Protein AF-A0A2H9LWW0-F1 (afdb_monomer_lite)

Secondary structure (DSSP, 8-state):
-HHHHHHHHHHHHHHHHHHHHHHHHHHHHH--S-HHHHHHHHHHHHHHTHHHHHHIIIIIHHHHH-

pLDDT: mean 85.61, std 9.91, range [52.78, 95.25]

Sequence (66 aa):
FIYAFFFLLIFAL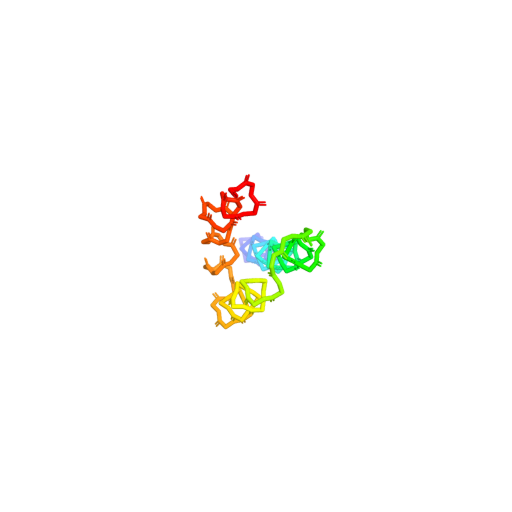IIASTAAVIWALYMILTAKNESNWKILWALIVLLTGIIGAALYYFIGHKEREA

Radius of gyration: 14.7 Å; chains: 1; bounding box: 37×18×43 Å

Structure (mmCIF, N/CA/C/O backbone):
data_AF-A0A2H9LWW0-F1
#
_entry.id   AF-A0A2H9LWW0-F1
#
loop_
_atom_site.group_PDB
_atom_site.id
_atom_site.type_symbol
_atom_site.label_atom_id
_atom_site.label_alt_id
_atom_site.label_comp_id
_atom_site.label_asym_id
_atom_site.label_entity_id
_atom_site.label_seq_id
_atom_site.pdbx_PDB_ins_code
_atom_site.Cartn_x
_atom_site.Cartn_y
_atom_site.Cartn_z
_atom_site.occupancy
_atom_site.B_iso_or_equiv
_atom_site.auth_seq_id
_atom_site.auth_comp_id
_atom_site.auth_asym_id
_atom_site.auth_atom_id
_atom_site.pdbx_PDB_model_num
ATOM 1 N N . PHE A 1 1 ? 15.831 0.883 -25.944 1.00 79.56 1 PHE A N 1
ATOM 2 C CA . PHE A 1 1 ? 14.669 1.786 -25.812 1.00 79.56 1 PHE A CA 1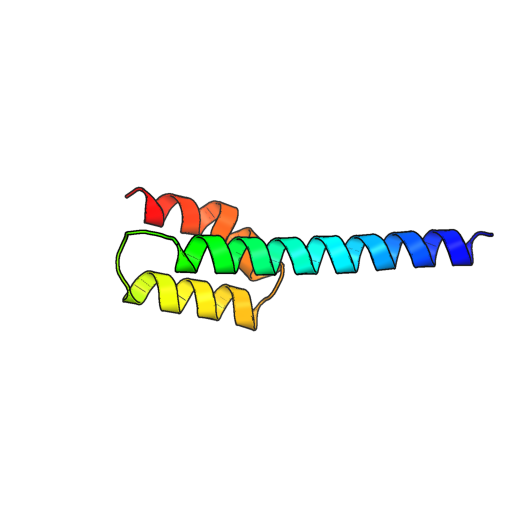
ATOM 3 C C . PHE A 1 1 ? 13.435 1.058 -25.267 1.00 79.56 1 PHE A C 1
ATOM 5 O O . PHE A 1 1 ? 12.989 1.425 -24.191 1.00 79.56 1 PHE A O 1
ATOM 12 N N . ILE A 1 2 ? 12.951 -0.019 -25.910 1.00 92.56 2 ILE A N 1
ATOM 13 C CA . ILE A 1 2 ? 11.745 -0.763 -25.471 1.00 92.56 2 ILE A CA 1
ATOM 14 C C . ILE A 1 2 ? 11.810 -1.234 -24.002 1.00 92.56 2 ILE A C 1
ATOM 16 O O . ILE A 1 2 ? 10.892 -0.993 -23.229 1.00 92.56 2 ILE A O 1
ATOM 20 N N . TYR A 1 3 ? 12.933 -1.827 -23.582 1.00 9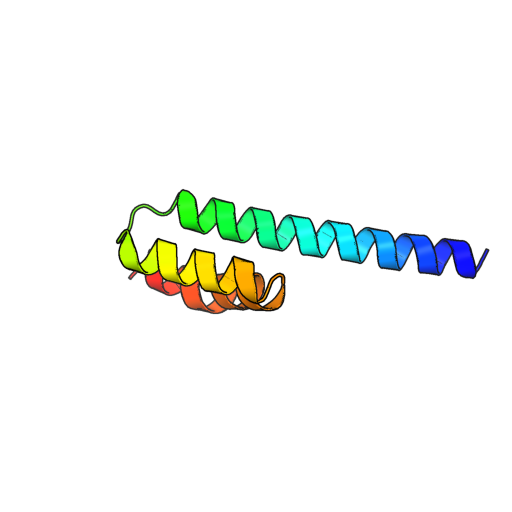1.88 3 TYR A N 1
ATOM 21 C CA . TYR A 1 3 ? 13.089 -2.359 -22.224 1.00 91.88 3 TYR A CA 1
ATOM 22 C C . TYR A 1 3 ? 13.107 -1.268 -21.150 1.00 91.88 3 TYR A C 1
ATOM 24 O O . TYR A 1 3 ? 12.565 -1.465 -20.069 1.00 91.88 3 TYR A O 1
ATOM 32 N N . ALA A 1 4 ? 13.676 -0.100 -21.462 1.00 92.88 4 ALA A N 1
ATOM 33 C CA . ALA A 1 4 ? 13.682 1.043 -20.552 1.00 92.88 4 ALA A CA 1
ATOM 34 C C . ALA A 1 4 ? 12.266 1.607 -20.349 1.00 92.88 4 ALA A C 1
ATOM 36 O O . ALA A 1 4 ? 11.907 1.976 -19.236 1.00 92.88 4 ALA A O 1
ATOM 37 N N . PHE A 1 5 ? 11.441 1.611 -21.401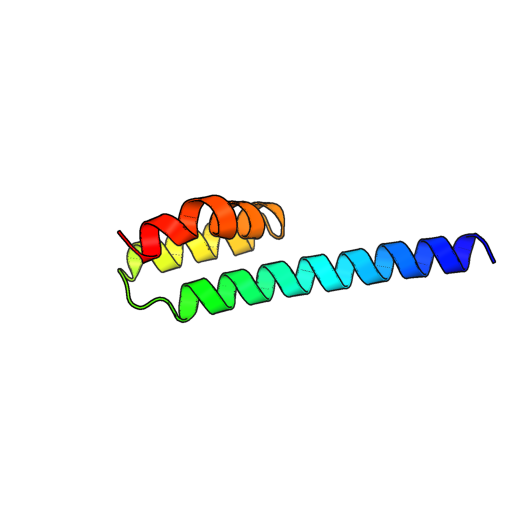 1.00 94.19 5 PHE A N 1
ATOM 38 C CA . PHE A 1 5 ? 10.035 2.002 -21.305 1.00 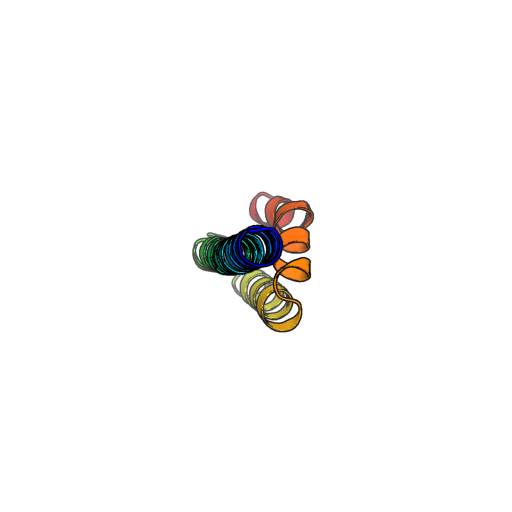94.19 5 PHE A CA 1
ATOM 39 C C . PHE A 1 5 ? 9.236 1.044 -20.409 1.00 94.19 5 PHE A C 1
ATOM 41 O O . PHE A 1 5 ? 8.568 1.490 -19.479 1.00 94.19 5 PHE A O 1
ATOM 48 N N . PHE A 1 6 ? 9.354 -0.271 -20.631 1.00 94.25 6 PHE A N 1
ATOM 49 C CA . PHE A 1 6 ? 8.695 -1.268 -19.778 1.00 94.25 6 PHE A CA 1
ATOM 50 C C . PHE A 1 6 ? 9.171 -1.195 -18.325 1.00 94.25 6 PHE A C 1
ATOM 52 O O . PHE A 1 6 ? 8.356 -1.285 -17.410 1.00 94.25 6 PHE A O 1
ATOM 59 N N . PHE A 1 7 ? 10.469 -0.972 -18.109 1.00 94.06 7 PHE A N 1
ATOM 60 C CA . PHE A 1 7 ? 11.030 -0.786 -16.776 1.00 94.06 7 PHE A CA 1
ATOM 61 C C . PHE A 1 7 ? 10.405 0.415 -16.054 1.00 94.06 7 PHE A C 1
ATOM 63 O O . PHE A 1 7 ? 9.944 0.273 -14.924 1.00 94.06 7 PHE A O 1
ATOM 70 N N . LEU A 1 8 ? 10.320 1.574 -16.715 1.00 95.25 8 LEU A N 1
ATOM 71 C CA . LEU A 1 8 ? 9.701 2.775 -16.146 1.00 95.25 8 LEU A CA 1
ATOM 72 C C . LEU A 1 8 ? 8.214 2.577 -15.838 1.00 95.25 8 LEU A C 1
ATOM 74 O O . LEU A 1 8 ? 7.744 3.037 -14.800 1.00 95.25 8 LEU A O 1
ATOM 78 N N . LEU A 1 9 ? 7.483 1.873 -16.704 1.00 95.12 9 LEU A N 1
ATOM 79 C CA . LEU A 1 9 ? 6.061 1.596 -16.504 1.00 95.12 9 LEU A CA 1
ATOM 80 C C . LEU A 1 9 ? 5.832 0.711 -15.274 1.00 95.12 9 LEU A C 1
ATOM 82 O O . LEU A 1 9 ? 5.002 1.037 -14.427 1.00 95.12 9 LEU A O 1
ATOM 86 N N . ILE A 1 10 ? 6.599 -0.374 -15.140 1.00 94.56 10 ILE A N 1
ATOM 87 C CA . ILE A 1 10 ? 6.522 -1.265 -13.974 1.00 94.56 10 ILE A CA 1
ATOM 88 C C . ILE A 1 10 ? 6.925 -0.510 -12.704 1.00 94.56 10 ILE A C 1
ATOM 90 O O . ILE A 1 10 ? 6.250 -0.617 -11.683 1.00 94.56 10 ILE A O 1
ATOM 94 N N . PHE A 1 11 ? 7.982 0.300 -12.770 1.00 94.44 11 PHE A N 1
ATOM 95 C CA . PHE A 1 11 ? 8.444 1.098 -11.640 1.00 94.44 11 PHE A CA 1
ATOM 96 C C . PHE A 1 11 ? 7.386 2.107 -11.170 1.00 94.44 11 PHE A C 1
ATOM 98 O O . PHE A 1 11 ? 7.094 2.189 -9.976 1.00 94.44 11 PHE A O 1
ATOM 105 N N . ALA A 1 12 ? 6.743 2.815 -12.102 1.00 94.44 12 ALA A N 1
ATOM 106 C CA . ALA A 1 12 ? 5.644 3.725 -11.794 1.00 94.44 12 ALA A CA 1
ATOM 107 C C . ALA A 1 12 ? 4.454 2.991 -11.156 1.00 94.44 12 ALA A C 1
ATOM 109 O O . ALA A 1 12 ? 3.868 3.487 -10.194 1.00 94.44 12 ALA A O 1
ATOM 110 N N . LEU A 1 13 ? 4.129 1.791 -11.643 1.00 92.94 13 LEU A N 1
ATOM 111 C CA . LEU A 1 13 ? 3.035 0.977 -11.115 1.00 92.94 13 LEU A CA 1
ATOM 112 C C . LEU A 1 13 ? 3.318 0.500 -9.681 1.00 92.94 13 LEU A C 1
ATOM 114 O O . LEU A 1 13 ? 2.435 0.559 -8.825 1.00 92.94 13 LEU A O 1
ATOM 118 N N . ILE A 1 14 ? 4.562 0.119 -9.383 1.00 92.62 14 ILE A N 1
ATOM 119 C CA . ILE A 1 14 ? 4.996 -0.233 -8.024 1.00 92.62 14 ILE A CA 1
ATOM 120 C C . ILE A 1 14 ? 4.874 0.976 -7.088 1.00 92.62 14 ILE A C 1
ATOM 122 O O . ILE A 1 14 ? 4.292 0.853 -6.008 1.00 92.62 14 ILE A O 1
ATOM 126 N N . ILE A 1 15 ? 5.341 2.156 -7.502 1.00 94.56 15 ILE A N 1
ATOM 127 C CA . ILE A 1 15 ? 5.229 3.374 -6.685 1.00 94.56 15 ILE A CA 1
ATOM 128 C C . ILE A 1 15 ? 3.761 3.723 -6.427 1.00 94.56 15 ILE A C 1
ATOM 130 O O . ILE A 1 15 ? 3.382 3.943 -5.278 1.00 94.56 15 ILE A O 1
ATOM 134 N N . ALA A 1 16 ? 2.924 3.719 -7.467 1.00 91.50 16 ALA A N 1
ATOM 135 C CA . ALA A 1 16 ? 1.500 4.019 -7.346 1.00 91.50 16 ALA A CA 1
ATOM 136 C C . ALA A 1 16 ? 0.782 3.030 -6.413 1.00 91.50 16 ALA A C 1
ATOM 138 O O . ALA A 1 16 ? 0.015 3.448 -5.545 1.00 91.50 16 ALA A O 1
ATOM 139 N N . SER A 1 17 ? 1.073 1.730 -6.538 1.00 89.12 17 SER A N 1
ATOM 140 C CA . SER A 1 17 ? 0.498 0.701 -5.664 1.00 89.12 17 SER A CA 1
ATOM 141 C C . SER A 1 17 ? 0.884 0.906 -4.199 1.00 89.12 17 SER A C 1
ATOM 143 O O . SER A 1 17 ? 0.030 0.855 -3.316 1.00 89.12 17 SER A O 1
ATOM 145 N N . THR A 1 18 ? 2.153 1.219 -3.942 1.00 90.19 18 THR A N 1
ATOM 146 C CA . THR A 1 18 ? 2.667 1.437 -2.587 1.00 90.19 18 THR A CA 1
ATOM 147 C C . THR A 1 18 ? 2.061 2.700 -1.977 1.00 90.19 18 THR A C 1
ATOM 149 O O . THR A 1 18 ? 1.615 2.687 -0.830 1.00 90.19 18 THR A O 1
ATOM 152 N N . ALA A 1 19 ? 1.968 3.778 -2.760 1.00 92.38 19 ALA A N 1
ATOM 153 C CA . ALA A 1 19 ? 1.341 5.024 -2.338 1.00 92.38 19 ALA A CA 1
ATOM 154 C C . ALA A 1 19 ? -0.145 4.831 -1.990 1.00 92.38 19 ALA A C 1
ATOM 156 O O . ALA A 1 19 ? -0.598 5.350 -0.972 1.00 92.38 19 ALA A O 1
ATOM 157 N N . ALA A 1 20 ? -0.886 4.042 -2.776 1.00 89.62 20 ALA A N 1
ATOM 158 C CA . ALA A 1 20 ? -2.290 3.737 -2.506 1.00 89.62 20 ALA A CA 1
ATOM 159 C C . ALA A 1 20 ? -2.480 2.970 -1.187 1.00 89.62 20 ALA A C 1
ATOM 161 O O . ALA A 1 20 ? -3.371 3.303 -0.405 1.00 89.62 20 ALA A O 1
ATOM 162 N N . VAL A 1 21 ? -1.621 1.985 -0.904 1.00 90.31 21 VAL A N 1
ATOM 163 C CA . VAL A 1 21 ? -1.655 1.226 0.358 1.00 90.31 21 VAL A CA 1
ATOM 164 C C . VAL A 1 21 ? -1.362 2.129 1.553 1.00 90.31 21 VAL A C 1
ATOM 166 O O . VAL A 1 21 ? -2.114 2.124 2.527 1.00 90.31 21 VAL A O 1
ATOM 169 N N . ILE A 1 22 ? -0.305 2.943 1.472 1.00 92.50 22 ILE A N 1
ATOM 170 C CA . ILE A 1 22 ? 0.056 3.888 2.538 1.00 92.50 22 ILE A CA 1
ATOM 171 C C . ILE A 1 22 ? -1.083 4.881 2.779 1.00 92.50 22 ILE A C 1
ATOM 173 O O . ILE A 1 22 ? -1.435 5.148 3.926 1.00 92.50 22 ILE A O 1
ATOM 177 N N . TRP A 1 23 ? -1.682 5.403 1.710 1.00 91.81 23 TRP A N 1
ATOM 178 C CA . TRP A 1 23 ? -2.793 6.340 1.807 1.00 91.81 23 TRP A CA 1
ATOM 179 C C . TRP A 1 23 ? -4.028 5.711 2.464 1.00 91.81 23 TRP A C 1
ATOM 181 O O . TRP A 1 23 ? -4.608 6.317 3.364 1.00 91.81 23 TRP A O 1
ATOM 191 N N . ALA A 1 24 ? -4.381 4.475 2.096 1.00 88.94 24 ALA A N 1
ATOM 192 C CA . ALA A 1 24 ? -5.472 3.742 2.733 1.00 88.94 24 ALA A CA 1
ATOM 193 C C . ALA A 1 24 ? -5.209 3.522 4.234 1.00 88.94 24 ALA A C 1
ATOM 195 O O . ALA A 1 24 ? -6.071 3.821 5.057 1.00 88.94 24 ALA A O 1
ATOM 196 N N . LEU A 1 25 ? -4.001 3.091 4.614 1.00 89.62 25 LEU A N 1
ATOM 197 C CA . LEU A 1 25 ? -3.619 2.924 6.022 1.00 89.62 25 LEU A CA 1
ATOM 198 C C . LEU A 1 25 ? -3.665 4.244 6.797 1.00 89.62 25 LEU A C 1
ATOM 200 O O . LEU A 1 25 ? -4.193 4.291 7.907 1.00 89.62 25 LEU A O 1
ATOM 204 N N . TYR A 1 26 ? -3.159 5.328 6.208 1.00 90.69 26 TYR A N 1
ATOM 205 C CA . TYR A 1 26 ? -3.235 6.658 6.803 1.00 90.69 26 TYR A CA 1
ATOM 206 C C . TYR A 1 26 ? -4.689 7.081 7.040 1.00 90.69 26 TYR A C 1
ATOM 208 O O . TYR A 1 26 ? -5.030 7.584 8.112 1.00 90.69 26 TYR A O 1
ATOM 216 N N . MET A 1 27 ? -5.570 6.829 6.071 1.00 86.19 27 MET A N 1
ATOM 217 C CA . MET A 1 27 ? -6.992 7.151 6.165 1.00 86.19 27 MET A CA 1
ATOM 218 C C . MET A 1 27 ? -7.708 6.328 7.247 1.00 86.19 27 MET A C 1
ATOM 220 O O . MET A 1 27 ? -8.554 6.867 7.960 1.00 86.19 27 MET A O 1
ATOM 224 N N . ILE A 1 28 ? -7.324 5.060 7.421 1.00 87.44 28 ILE A N 1
ATOM 225 C CA . ILE A 1 28 ? -7.819 4.187 8.494 1.00 87.44 28 ILE A CA 1
ATOM 226 C C . ILE A 1 28 ? -7.386 4.710 9.867 1.00 87.44 28 ILE A C 1
ATOM 228 O O . ILE A 1 28 ? -8.212 4.857 10.769 1.00 87.44 28 ILE A O 1
ATOM 232 N N . LEU A 1 29 ? -6.100 5.030 10.025 1.00 85.38 29 LEU A N 1
ATOM 233 C CA . LEU A 1 29 ? -5.536 5.510 11.289 1.00 85.38 29 LEU A CA 1
ATOM 234 C C . LEU A 1 29 ? -6.109 6.871 11.705 1.00 85.38 29 LEU A C 1
ATOM 236 O O . LEU A 1 29 ? -6.302 7.123 12.892 1.00 85.38 29 LEU A O 1
ATOM 240 N N . THR A 1 30 ? -6.408 7.734 10.734 1.00 85.81 30 THR A N 1
ATOM 241 C CA . THR A 1 30 ? -6.973 9.073 10.966 1.00 85.81 30 THR A CA 1
ATOM 242 C C . THR A 1 30 ? -8.499 9.106 11.030 1.00 85.81 30 THR A C 1
ATOM 244 O O . THR A 1 30 ? -9.073 10.154 11.337 1.00 85.81 30 THR A O 1
ATOM 247 N N . ALA A 1 31 ? -9.190 7.989 10.773 1.00 81.62 31 ALA A N 1
ATOM 248 C CA . ALA A 1 31 ? -10.635 7.923 10.953 1.00 81.62 31 ALA A CA 1
ATOM 249 C C . ALA A 1 31 ? -11.002 8.248 12.417 1.00 81.62 31 ALA A C 1
ATOM 251 O O . ALA A 1 31 ? -10.223 7.999 13.334 1.00 81.62 31 ALA A O 1
ATOM 252 N N . LYS A 1 32 ? -12.183 8.818 12.679 1.00 70.94 32 LYS A N 1
ATOM 253 C CA . LYS A 1 32 ? -12.631 9.120 14.056 1.00 70.94 32 LYS A CA 1
ATOM 254 C C . LYS A 1 32 ? -13.408 7.973 14.715 1.00 70.94 32 LYS A C 1
ATOM 256 O O . LYS A 1 32 ? -13.429 7.920 15.937 1.00 70.94 32 LYS A O 1
ATOM 261 N N . ASN A 1 33 ? -13.974 7.053 13.928 1.00 64.44 33 ASN A N 1
ATOM 262 C CA . ASN A 1 33 ? -14.892 6.014 14.413 1.00 64.44 33 ASN A CA 1
ATOM 263 C C . ASN A 1 33 ? -14.189 4.774 15.013 1.00 64.44 33 ASN A C 1
ATOM 265 O O . ASN A 1 33 ? -12.959 4.736 15.081 1.00 64.44 33 ASN A O 1
ATOM 269 N N . GLU A 1 34 ? -14.975 3.807 15.493 1.00 66.88 34 GLU A N 1
ATOM 270 C CA . GLU A 1 34 ? -14.591 2.647 16.317 1.00 66.88 34 GLU A CA 1
ATOM 271 C C . GLU A 1 34 ?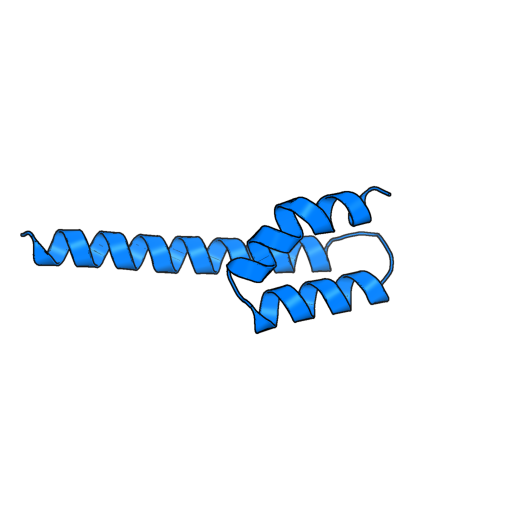 -13.188 2.049 16.079 1.00 66.88 34 GLU A C 1
ATOM 273 O O . GLU A 1 34 ? -12.804 1.666 14.971 1.00 66.88 34 GLU A O 1
ATOM 278 N N . SER A 1 35 ? -12.427 1.907 17.172 1.00 72.56 35 SER A N 1
ATOM 279 C CA . SER A 1 35 ? -11.058 1.363 17.176 1.00 72.56 35 SER A CA 1
ATOM 280 C C . SER A 1 35 ? -10.971 -0.059 16.607 1.00 72.56 35 SER A C 1
ATOM 282 O O . SER A 1 35 ? -10.005 -0.385 15.919 1.00 72.56 35 SER A O 1
ATOM 284 N N . ASN A 1 36 ? -11.981 -0.900 16.853 1.00 81.31 36 ASN A N 1
ATOM 285 C CA . ASN A 1 36 ? -11.981 -2.292 16.396 1.00 81.31 36 ASN A CA 1
ATOM 286 C C . ASN A 1 36 ? -12.090 -2.395 14.871 1.00 81.31 36 ASN A C 1
ATOM 288 O O . ASN A 1 36 ? -11.316 -3.131 14.255 1.00 81.31 36 ASN A O 1
ATOM 292 N N . TRP A 1 37 ? -12.977 -1.612 14.246 1.00 82.44 37 TRP A N 1
ATOM 293 C CA . TRP A 1 37 ? -13.121 -1.646 12.791 1.00 82.44 37 TRP A CA 1
ATOM 294 C C . TRP A 1 37 ? -11.910 -1.091 12.055 1.00 82.44 37 TRP A C 1
ATOM 296 O O . TRP A 1 37 ? -11.501 -1.642 11.033 1.00 82.44 37 TRP A O 1
ATOM 306 N N . LYS A 1 38 ? -11.269 -0.060 12.610 1.00 84.31 38 LYS A N 1
ATOM 307 C CA . LYS A 1 38 ? -10.002 0.448 12.074 1.00 84.31 38 LYS A CA 1
ATOM 308 C C . LYS A 1 38 ? -8.922 -0.621 12.046 1.00 84.31 38 LYS A C 1
ATOM 310 O O . LYS A 1 38 ? -8.248 -0.772 11.034 1.00 84.31 38 LYS A O 1
ATOM 315 N N . ILE A 1 39 ? -8.748 -1.354 13.145 1.00 87.88 39 ILE A N 1
ATOM 316 C CA . ILE A 1 39 ? -7.709 -2.385 13.237 1.00 87.88 39 ILE A CA 1
ATOM 317 C C . ILE A 1 39 ? -7.968 -3.486 12.209 1.00 87.88 39 ILE A C 1
ATOM 319 O O . ILE A 1 39 ? -7.036 -3.918 11.536 1.00 87.88 39 ILE A O 1
ATOM 323 N N . LEU A 1 40 ? -9.225 -3.898 12.036 1.00 89.62 40 LEU A N 1
ATOM 324 C CA . LEU A 1 40 ? -9.580 -4.932 11.072 1.00 89.62 40 LEU A CA 1
ATOM 325 C C . LEU A 1 40 ? -9.317 -4.491 9.626 1.00 89.62 40 LEU A C 1
ATOM 327 O O . LEU A 1 40 ? -8.674 -5.219 8.871 1.00 89.62 40 LEU A O 1
ATOM 331 N N . TRP A 1 41 ? -9.729 -3.275 9.257 1.00 90.00 41 TRP A N 1
ATOM 332 C CA . TRP A 1 41 ? -9.440 -2.718 7.935 1.00 90.00 41 TRP A CA 1
ATOM 333 C C . TRP A 1 41 ? -7.942 -2.515 7.705 1.00 90.00 41 TRP A C 1
ATOM 335 O O . TRP A 1 41 ? -7.446 -2.844 6.628 1.00 90.00 41 TRP A O 1
ATOM 345 N N . ALA A 1 42 ? -7.198 -2.051 8.713 1.00 89.50 42 ALA A N 1
ATOM 346 C CA . ALA A 1 42 ? -5.746 -1.931 8.627 1.00 89.50 42 ALA A CA 1
ATOM 347 C C . ALA A 1 42 ? -5.097 -3.296 8.379 1.00 89.50 42 ALA A C 1
ATOM 349 O O . ALA A 1 42 ? -4.227 -3.403 7.520 1.00 89.50 42 ALA A O 1
ATOM 350 N N . LEU A 1 43 ? -5.557 -4.346 9.067 1.00 90.69 43 LEU A N 1
ATOM 351 C CA . LEU A 1 43 ? -5.059 -5.708 8.891 1.00 90.69 43 LEU A CA 1
ATOM 352 C C . LEU A 1 43 ? -5.346 -6.242 7.480 1.00 90.69 43 LEU A C 1
ATOM 354 O O . LEU A 1 43 ? -4.455 -6.811 6.853 1.00 90.69 43 LEU A O 1
ATOM 358 N N . ILE A 1 44 ? -6.556 -6.018 6.954 1.00 91.06 44 ILE A N 1
ATOM 359 C CA . ILE A 1 44 ? -6.926 -6.406 5.584 1.00 91.06 44 ILE A CA 1
ATOM 360 C C . ILE A 1 44 ? -6.012 -5.710 4.574 1.00 91.06 44 ILE A C 1
ATOM 362 O O . ILE A 1 44 ? -5.427 -6.380 3.723 1.00 91.06 44 ILE A O 1
ATOM 366 N N . VAL A 1 45 ? -5.852 -4.387 4.678 1.00 92.19 45 VAL A N 1
ATOM 367 C CA . VAL A 1 45 ? -4.991 -3.597 3.783 1.00 92.19 45 VAL A CA 1
ATOM 368 C C . VAL A 1 45 ? -3.535 -4.050 3.875 1.00 92.19 45 VAL A C 1
ATOM 370 O O . VAL A 1 45 ? -2.875 -4.188 2.850 1.00 92.19 45 VAL A O 1
ATOM 373 N N . LEU A 1 46 ? -3.040 -4.341 5.079 1.00 89.12 46 LEU A N 1
ATOM 374 C CA . LEU A 1 46 ? -1.668 -4.796 5.288 1.00 89.12 46 LEU A CA 1
ATOM 375 C C . LEU A 1 46 ? -1.416 -6.183 4.671 1.00 89.12 46 LEU A C 1
ATOM 377 O O . LEU A 1 46 ? -0.378 -6.393 4.052 1.00 89.12 46 LEU A O 1
ATOM 381 N N . LEU A 1 47 ? -2.360 -7.120 4.820 1.00 90.00 47 LEU A N 1
ATOM 382 C CA . LEU A 1 47 ? -2.210 -8.502 4.346 1.00 90.00 47 LEU A CA 1
ATOM 383 C C . LEU A 1 47 ? -2.455 -8.659 2.843 1.00 90.00 47 LEU A C 1
ATOM 385 O O . LEU A 1 47 ? -1.836 -9.504 2.203 1.00 90.00 47 LEU A O 1
ATOM 389 N N . THR A 1 48 ? -3.363 -7.868 2.273 1.00 90.75 48 THR A N 1
ATOM 390 C CA . THR A 1 48 ? -3.762 -7.987 0.857 1.00 90.75 48 THR A CA 1
ATOM 391 C C . THR A 1 48 ? -3.190 -6.875 -0.030 1.00 90.75 48 THR A C 1
ATOM 393 O O . THR A 1 48 ? -3.357 -6.905 -1.252 1.00 90.75 48 THR A O 1
ATOM 396 N N . GLY A 1 49 ? -2.491 -5.899 0.558 1.00 89.56 49 GLY A N 1
ATOM 397 C CA . GLY A 1 49 ? -1.816 -4.813 -0.146 1.00 89.56 49 GLY A CA 1
ATOM 398 C C . GLY A 1 49 ? -2.784 -3.963 -0.965 1.00 89.56 49 GLY A C 1
ATOM 399 O O . GLY A 1 49 ? -3.771 -3.438 -0.445 1.00 89.56 49 GLY A O 1
ATOM 400 N N . ILE A 1 50 ? -2.508 -3.829 -2.267 1.00 87.31 50 ILE A N 1
ATOM 401 C CA . ILE A 1 50 ? -3.311 -2.991 -3.171 1.00 87.31 50 ILE A CA 1
ATOM 402 C C . ILE A 1 50 ? -4.777 -3.441 -3.247 1.00 87.31 50 ILE A C 1
ATOM 404 O O . ILE A 1 50 ? -5.664 -2.599 -3.365 1.00 87.31 50 ILE A O 1
ATOM 408 N N . ILE A 1 51 ? -5.046 -4.746 -3.129 1.00 88.38 51 ILE A N 1
ATOM 409 C CA . ILE A 1 51 ? -6.412 -5.286 -3.166 1.00 88.38 51 ILE A CA 1
ATOM 410 C C . ILE A 1 51 ? -7.184 -4.810 -1.934 1.00 88.38 51 ILE A C 1
ATOM 412 O O . ILE A 1 51 ? -8.299 -4.312 -2.059 1.00 88.38 51 ILE A O 1
ATOM 416 N N . GLY A 1 52 ? -6.574 -4.887 -0.752 1.00 88.19 52 GLY A N 1
ATOM 417 C CA . GLY A 1 52 ? -7.179 -4.404 0.486 1.00 88.19 52 GLY A CA 1
ATOM 418 C C . GLY A 1 52 ? -7.355 -2.898 0.497 1.00 88.19 52 GLY A C 1
ATOM 419 O O . GLY A 1 52 ? -8.397 -2.417 0.929 1.00 88.19 52 GLY A O 1
ATOM 420 N N . ALA A 1 53 ? -6.378 -2.151 -0.023 1.00 88.50 53 ALA A N 1
ATOM 421 C CA . ALA A 1 53 ? -6.486 -0.701 -0.174 1.00 88.50 53 ALA A CA 1
ATOM 422 C C . ALA A 1 53 ? -7.665 -0.314 -1.084 1.00 88.50 53 ALA A C 1
ATOM 424 O O . ALA A 1 53 ? -8.437 0.582 -0.745 1.00 88.50 53 ALA A O 1
ATOM 425 N N . ALA A 1 54 ? -7.853 -1.031 -2.197 1.00 88.88 54 ALA A N 1
ATOM 426 C CA . ALA A 1 54 ? -9.004 -0.844 -3.073 1.00 88.88 54 ALA A CA 1
ATOM 427 C C . ALA A 1 54 ? -10.323 -1.200 -2.365 1.00 88.88 54 ALA A C 1
ATOM 429 O O . ALA A 1 54 ? -11.269 -0.416 -2.407 1.00 88.88 54 ALA A O 1
ATOM 430 N N . LEU A 1 55 ? -10.387 -2.337 -1.662 1.00 88.62 55 LEU A N 1
ATOM 431 C CA . LEU A 1 55 ? -11.571 -2.736 -0.889 1.00 88.62 55 LEU A CA 1
ATOM 432 C C . LEU A 1 55 ? -11.926 -1.707 0.189 1.00 88.62 55 LEU A C 1
ATOM 434 O O . LEU A 1 55 ? -13.094 -1.353 0.332 1.00 88.62 55 LEU A O 1
ATOM 438 N N . TYR A 1 56 ? -10.934 -1.183 0.909 1.00 86.81 56 TYR A N 1
ATOM 439 C CA . TYR A 1 56 ? -11.145 -0.131 1.897 1.00 86.81 56 TYR A CA 1
ATOM 440 C C . TYR A 1 56 ? -11.703 1.141 1.253 1.00 86.81 56 TYR A C 1
ATOM 442 O O . TYR A 1 56 ? -12.650 1.728 1.767 1.00 86.81 56 TYR A O 1
ATOM 450 N N . TYR A 1 57 ? -11.166 1.543 0.101 1.00 85.56 57 TYR A N 1
ATOM 451 C CA . TYR A 1 57 ? -11.637 2.730 -0.605 1.00 85.56 57 TYR A CA 1
ATOM 452 C C . TYR A 1 57 ? -13.098 2.606 -1.067 1.00 85.56 57 TYR A C 1
ATOM 454 O O . TYR A 1 57 ? -13.879 3.537 -0.887 1.00 85.56 57 TYR A O 1
ATOM 462 N N . PHE A 1 58 ? -13.494 1.457 -1.626 1.00 86.38 58 PHE A N 1
ATOM 463 C CA . PHE A 1 58 ? -14.858 1.263 -2.135 1.00 86.38 58 PHE A CA 1
ATOM 464 C C . PHE A 1 58 ? -15.887 0.919 -1.049 1.00 86.38 58 PHE A C 1
ATOM 466 O O . PHE A 1 58 ? -17.047 1.323 -1.157 1.00 86.38 58 PHE A O 1
ATOM 473 N N . ILE A 1 59 ? -15.487 0.153 -0.031 1.00 85.62 59 ILE A N 1
ATOM 474 C CA . ILE A 1 59 ? -16.386 -0.410 0.988 1.00 85.62 59 ILE A CA 1
ATOM 475 C C . ILE A 1 59 ? -16.134 0.252 2.345 1.00 85.62 59 ILE A C 1
ATOM 477 O O . ILE A 1 59 ? -17.043 0.862 2.905 1.00 85.62 59 ILE A O 1
ATOM 481 N N . GLY A 1 60 ? -14.899 0.180 2.850 1.00 74.44 60 GLY A N 1
ATOM 482 C CA . GLY A 1 60 ? -14.531 0.662 4.189 1.00 74.44 60 GLY A CA 1
ATOM 483 C C . GLY A 1 60 ? -14.725 2.168 4.405 1.00 74.44 60 GLY A C 1
ATOM 484 O O . GLY A 1 60 ? -14.987 2.606 5.524 1.00 74.44 60 GLY A O 1
ATOM 485 N N . HIS A 1 61 ? -14.682 2.976 3.342 1.00 69.38 61 HIS A N 1
ATOM 486 C CA . HIS A 1 61 ? -15.013 4.401 3.404 1.00 69.38 61 HIS A CA 1
ATOM 487 C C . HIS A 1 61 ? -16.465 4.652 3.843 1.00 69.38 61 HIS A C 1
ATOM 489 O O . HIS A 1 61 ? -16.704 5.599 4.589 1.00 69.38 61 HIS A O 1
ATOM 495 N N . LYS A 1 62 ? -17.420 3.801 3.443 1.00 67.31 62 LYS A N 1
ATOM 496 C CA . LYS A 1 62 ? -18.834 3.965 3.816 1.00 67.31 62 LYS A CA 1
ATOM 497 C C . LYS A 1 62 ? -19.084 3.651 5.290 1.00 67.31 62 LYS A C 1
ATOM 499 O O . LYS A 1 62 ? -19.864 4.345 5.925 1.00 67.31 62 LYS A O 1
ATOM 504 N N . GLU A 1 63 ? -18.381 2.666 5.848 1.00 64.25 63 GLU A N 1
ATOM 505 C CA . GLU A 1 63 ? -18.446 2.345 7.285 1.00 64.25 63 GLU A CA 1
ATOM 506 C C . GLU A 1 63 ? -17.826 3.429 8.175 1.00 64.25 63 GLU A C 1
ATOM 508 O O . GLU A 1 63 ? -18.134 3.514 9.358 1.00 64.25 63 GLU A O 1
ATOM 513 N N . ARG A 1 64 ? -16.947 4.277 7.629 1.00 61.53 64 ARG A N 1
ATOM 514 C CA . ARG A 1 64 ? -16.408 5.426 8.367 1.00 61.53 64 ARG A CA 1
ATOM 515 C C . ARG A 1 64 ? -17.460 6.524 8.593 1.00 61.53 64 ARG A C 1
ATOM 517 O O . ARG A 1 64 ? -17.305 7.283 9.550 1.00 61.53 64 ARG A O 1
ATOM 524 N N . GLU A 1 65 ? -18.439 6.651 7.698 1.00 56.56 65 GLU A N 1
ATOM 525 C CA . GLU A 1 65 ? -19.460 7.714 7.715 1.00 56.56 65 GLU A CA 1
ATOM 526 C C . GLU A 1 65 ? -20.834 7.252 8.222 1.00 56.56 65 GLU A C 1
ATOM 528 O O . GLU A 1 65 ? -21.672 8.103 8.520 1.00 56.56 65 GLU A O 1
ATOM 533 N N . ALA A 1 66 ? -21.053 5.937 8.309 1.00 52.78 66 ALA A N 1
ATOM 534 C CA . ALA A 1 66 ? -22.207 5.324 8.966 1.00 52.78 66 ALA A CA 1
ATOM 535 C C . ALA A 1 66 ? -22.060 5.349 10.497 1.00 52.78 66 ALA A C 1
ATOM 537 O O . ALA A 1 66 ? -23.107 5.514 11.162 1.00 52.78 66 ALA A O 1
#

Foldseek 3Di:
DVVVVVVVVVVVVVVVQQVLLVVLLVCLVPQPDDPVLSVVLNVQCVVVRSVSSVCCVVPVVVVSVD